Protein AF-A0A3B3C207-F1 (afdb_monomer_lite)

Structure (mmCIF, N/CA/C/O backbone):
data_AF-A0A3B3C207-F1
#
_entry.id   AF-A0A3B3C207-F1
#
loop_
_atom_site.group_PDB
_atom_site.id
_atom_site.type_symbol
_atom_site.label_atom_id
_atom_site.label_alt_id
_atom_site.label_comp_id
_atom_site.label_asym_id
_atom_site.label_entity_id
_atom_site.label_seq_id
_atom_site.pdbx_PDB_ins_code
_atom_site.Cartn_x
_atom_site.Cartn_y
_atom_site.Cartn_z
_atom_site.occupancy
_atom_site.B_iso_or_equiv
_atom_site.auth_seq_id
_atom_site.auth_comp_id
_atom_site.auth_asym_id
_atom_site.auth_atom_id
_atom_site.pdbx_PDB_model_num
ATOM 1 N N . MET A 1 1 ? 12.318 -2.981 -13.453 1.00 82.75 1 MET A N 1
ATOM 2 C CA . MET A 1 1 ? 12.536 -3.720 -12.190 1.00 82.75 1 MET A CA 1
ATOM 3 C C . MET A 1 1 ? 11.158 -4.067 -11.642 1.00 82.75 1 MET A C 1
ATOM 5 O O . MET A 1 1 ? 10.214 -3.403 -12.051 1.00 82.75 1 MET A O 1
ATOM 9 N N . ASN A 1 2 ? 11.013 -5.140 -10.862 1.00 88.81 2 ASN A N 1
ATOM 10 C CA . ASN A 1 2 ? 9.746 -5.442 -10.197 1.00 88.81 2 ASN A CA 1
ATOM 11 C C . ASN A 1 2 ? 9.996 -5.653 -8.707 1.00 88.81 2 ASN A C 1
ATOM 13 O O . ASN A 1 2 ? 10.287 -6.762 -8.263 1.00 88.81 2 ASN A O 1
ATOM 17 N N . GLU A 1 3 ? 9.873 -4.574 -7.950 1.00 92.25 3 GLU A N 1
ATOM 18 C CA . GLU A 1 3 ? 10.102 -4.525 -6.511 1.00 92.25 3 GLU A CA 1
ATOM 19 C C . GLU A 1 3 ? 9.184 -5.492 -5.749 1.00 92.25 3 GLU A C 1
ATOM 21 O O . GLU A 1 3 ? 9.574 -5.997 -4.700 1.00 92.25 3 GLU A O 1
ATOM 26 N N . CYS A 1 4 ? 8.012 -5.830 -6.302 1.00 93.12 4 CYS A N 1
ATOM 27 C CA . CYS A 1 4 ? 7.111 -6.823 -5.718 1.00 93.12 4 CYS A CA 1
ATOM 28 C C . CYS A 1 4 ? 7.654 -8.259 -5.809 1.00 93.12 4 CYS A C 1
ATOM 30 O O . CYS A 1 4 ? 7.315 -9.088 -4.969 1.00 93.12 4 CYS A O 1
ATOM 32 N N . LEU A 1 5 ? 8.461 -8.573 -6.830 1.00 93.44 5 LEU A N 1
ATOM 33 C CA . LEU A 1 5 ? 9.114 -9.882 -6.966 1.00 93.44 5 LEU A CA 1
ATOM 34 C C . LEU A 1 5 ? 10.440 -9.931 -6.204 1.00 93.44 5 LEU A C 1
ATOM 36 O O . LEU A 1 5 ? 10.759 -10.954 -5.604 1.00 93.44 5 LEU A O 1
ATOM 40 N N . GLU A 1 6 ? 11.183 -8.825 -6.208 1.00 93.25 6 GLU A N 1
ATOM 41 C CA . GLU A 1 6 ? 12.460 -8.703 -5.498 1.00 93.25 6 GLU A CA 1
ATOM 42 C C . GLU A 1 6 ? 12.258 -8.673 -3.973 1.00 93.25 6 GLU A C 1
ATOM 44 O O . GLU A 1 6 ? 13.068 -9.215 -3.223 1.00 93.25 6 GLU A O 1
ATOM 49 N N . ASN A 1 7 ? 11.163 -8.061 -3.505 1.00 91.69 7 ASN A N 1
ATOM 50 C CA . ASN A 1 7 ? 10.808 -7.980 -2.094 1.00 91.69 7 ASN A CA 1
ATOM 51 C C . ASN A 1 7 ? 9.307 -8.273 -1.878 1.00 91.69 7 ASN A C 1
ATOM 53 O O . ASN A 1 7 ? 8.498 -7.354 -1.726 1.00 91.69 7 ASN A O 1
ATOM 57 N N . PRO A 1 8 ? 8.908 -9.557 -1.814 1.00 86.88 8 PRO A N 1
ATOM 58 C CA . PRO A 1 8 ? 7.503 -9.955 -1.677 1.00 86.88 8 PRO A CA 1
ATOM 59 C C . PRO A 1 8 ? 6.850 -9.509 -0.357 1.00 86.88 8 PRO A C 1
ATOM 61 O O . PRO A 1 8 ? 5.630 -9.565 -0.230 1.00 86.88 8 PRO A O 1
ATOM 64 N N . GLY A 1 9 ? 7.643 -9.057 0.622 1.00 89.94 9 GLY A N 1
ATOM 65 C CA . GLY A 1 9 ? 7.172 -8.509 1.895 1.00 89.94 9 GLY A CA 1
ATOM 66 C C . GLY A 1 9 ? 7.154 -6.981 1.960 1.00 89.94 9 GLY A C 1
ATOM 67 O O . GLY A 1 9 ? 6.959 -6.442 3.047 1.00 89.94 9 GLY A O 1
ATOM 68 N N . ILE A 1 10 ? 7.382 -6.279 0.842 1.00 93.00 10 ILE A N 1
ATOM 69 C CA . ILE A 1 10 ? 7.499 -4.816 0.836 1.00 93.00 10 ILE A CA 1
ATOM 70 C C . ILE A 1 10 ? 6.224 -4.123 1.320 1.00 93.00 10 ILE A C 1
ATOM 72 O O . ILE A 1 10 ? 6.327 -3.135 2.032 1.00 93.00 10 ILE A O 1
ATOM 76 N N . CYS A 1 11 ? 5.043 -4.669 1.006 1.00 94.75 11 CYS A N 1
ATOM 77 C CA . CYS A 1 11 ? 3.760 -4.167 1.491 1.00 94.75 11 CYS A CA 1
ATOM 78 C C . CYS A 1 11 ? 3.282 -4.970 2.707 1.00 94.75 11 CYS A C 1
ATOM 80 O O . CYS A 1 11 ? 2.844 -6.113 2.558 1.00 94.75 11 CYS A O 1
ATOM 82 N N . GLN A 1 12 ? 3.301 -4.389 3.909 1.00 94.31 12 GLN A N 1
ATOM 83 C CA . GLN A 1 12 ? 2.757 -5.069 5.088 1.00 94.31 12 GLN A CA 1
ATOM 84 C C . GLN A 1 12 ? 1.231 -4.926 5.122 1.00 94.31 12 GLN A C 1
ATOM 86 O O . GLN A 1 12 ? 0.702 -3.814 5.111 1.00 94.31 12 GLN A O 1
ATOM 91 N N . ASN A 1 13 ? 0.518 -6.055 5.200 1.00 93.00 13 ASN A N 1
ATOM 92 C CA . ASN A 1 13 ? -0.954 -6.127 5.189 1.00 93.00 13 ASN A CA 1
ATOM 93 C C . ASN A 1 13 ? -1.617 -5.526 3.929 1.00 93.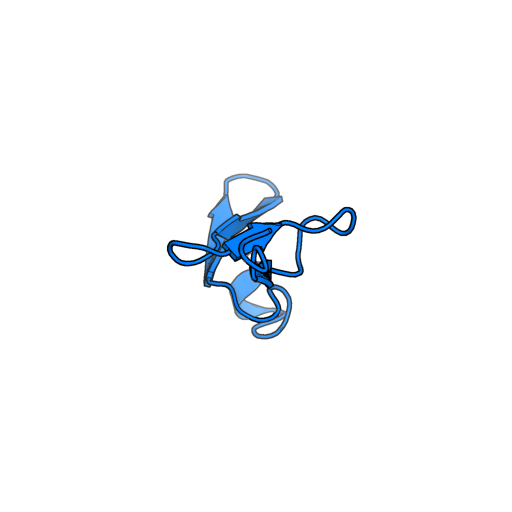00 13 ASN A C 1
ATOM 95 O O . ASN A 1 13 ? -2.779 -5.121 3.971 1.00 93.00 13 ASN A O 1
ATOM 99 N N . GLY A 1 14 ? -0.887 -5.461 2.813 1.00 93.19 14 GLY A N 1
ATOM 100 C CA . GLY A 1 14 ? -1.359 -4.906 1.546 1.00 93.19 14 GLY A CA 1
ATOM 101 C C . GLY A 1 14 ? -0.911 -5.731 0.345 1.00 93.19 14 GLY A C 1
ATOM 102 O O . GLY A 1 14 ? -0.187 -6.716 0.479 1.00 93.19 14 GLY A O 1
ATOM 103 N N . ILE A 1 15 ? -1.347 -5.313 -0.839 1.00 94.06 15 ILE A N 1
ATOM 104 C CA . ILE A 1 15 ? -0.992 -5.931 -2.117 1.00 94.06 15 ILE A CA 1
ATOM 105 C C . ILE A 1 15 ? 0.021 -5.032 -2.822 1.00 94.06 15 ILE A C 1
ATOM 107 O O . ILE A 1 15 ? -0.236 -3.846 -3.025 1.00 94.06 15 ILE A O 1
ATOM 111 N N . CYS A 1 16 ? 1.166 -5.589 -3.212 1.00 95.06 16 CYS A N 1
ATOM 112 C CA . CYS A 1 16 ? 2.149 -4.861 -4.008 1.00 95.06 16 CYS A CA 1
ATOM 113 C C . CYS A 1 16 ? 1.726 -4.808 -5.476 1.00 95.06 16 CYS A C 1
ATOM 115 O O . CYS A 1 16 ? 1.465 -5.842 -6.093 1.00 95.06 16 CYS A O 1
ATOM 117 N N . ILE A 1 17 ? 1.689 -3.600 -6.034 1.00 94.25 17 ILE A N 1
ATOM 118 C CA . ILE A 1 17 ? 1.402 -3.332 -7.439 1.00 94.25 17 ILE A CA 1
ATOM 119 C C . ILE A 1 17 ? 2.633 -2.680 -8.060 1.00 94.25 17 ILE A C 1
ATOM 121 O O . ILE A 1 17 ? 3.009 -1.560 -7.711 1.00 94.25 17 ILE A O 1
ATOM 125 N N . ASN A 1 18 ? 3.254 -3.386 -9.000 1.00 93.62 18 ASN A N 1
ATOM 126 C CA . ASN A 1 18 ? 4.385 -2.862 -9.752 1.00 93.62 18 ASN A CA 1
ATOM 127 C C . ASN A 1 18 ? 3.918 -1.774 -10.732 1.00 93.62 18 ASN A C 1
ATOM 129 O O . ASN A 1 18 ? 2.928 -1.965 -11.441 1.00 93.62 18 ASN A O 1
ATOM 133 N N . THR A 1 19 ? 4.634 -0.655 -10.801 1.00 92.38 19 THR A N 1
ATOM 134 C CA . THR A 1 19 ? 4.351 0.466 -11.712 1.00 92.38 19 THR A CA 1
ATOM 135 C C . THR A 1 19 ? 5.559 0.750 -12.606 1.00 92.38 19 THR A C 1
ATOM 137 O O . THR A 1 19 ? 6.644 0.215 -12.392 1.00 92.38 19 THR A O 1
ATOM 140 N N . ASP A 1 20 ? 5.390 1.559 -13.653 1.00 91.44 20 ASP A N 1
ATOM 141 C CA . ASP A 1 20 ? 6.531 1.951 -14.484 1.00 91.44 20 ASP A CA 1
ATOM 142 C C . ASP A 1 20 ? 7.444 2.903 -13.692 1.00 91.44 20 ASP A C 1
ATOM 144 O O . ASP A 1 20 ? 7.052 4.017 -13.349 1.00 91.44 20 ASP A O 1
ATOM 148 N N . GLY A 1 21 ? 8.638 2.423 -13.337 1.00 88.12 21 GLY A N 1
ATOM 149 C CA . GLY A 1 21 ? 9.646 3.180 -12.588 1.00 88.12 21 GLY A CA 1
ATOM 150 C C . GLY A 1 21 ? 9.525 3.162 -11.056 1.00 88.12 21 GLY A C 1
ATOM 151 O O . GLY A 1 21 ? 10.355 3.799 -10.410 1.00 88.12 21 GLY A O 1
ATOM 152 N N . SER A 1 22 ? 8.538 2.470 -10.471 1.00 91.31 22 SER A N 1
ATOM 153 C CA . SER A 1 22 ? 8.373 2.321 -9.010 1.00 91.31 22 SER A CA 1
ATOM 154 C C . SER A 1 22 ? 7.380 1.196 -8.667 1.00 91.31 22 SER A C 1
ATOM 156 O O . SER A 1 22 ? 6.873 0.502 -9.548 1.00 91.31 22 SER A O 1
ATOM 158 N N . PHE A 1 23 ? 6.960 1.096 -7.408 1.00 93.75 23 PHE A N 1
ATOM 159 C CA . PHE A 1 23 ? 5.834 0.283 -6.951 1.00 93.75 23 PHE A CA 1
ATOM 160 C C . PHE A 1 23 ? 4.864 1.106 -6.090 1.00 93.75 23 PHE A C 1
ATOM 162 O O . PHE A 1 23 ? 5.188 2.192 -5.604 1.00 93.75 23 PHE A O 1
ATOM 169 N N . ARG A 1 24 ? 3.660 0.572 -5.868 1.00 93.44 24 ARG A N 1
ATOM 170 C CA . ARG A 1 24 ? 2.728 1.073 -4.850 1.00 93.44 24 ARG A CA 1
ATOM 171 C C . ARG A 1 24 ? 2.089 -0.076 -4.083 1.00 93.44 24 ARG A C 1
ATOM 173 O O . ARG A 1 24 ? 1.846 -1.140 -4.648 1.00 93.44 24 ARG A O 1
ATOM 180 N N . CYS A 1 25 ? 1.765 0.162 -2.819 1.00 95.44 25 CYS A N 1
ATOM 181 C CA . CYS A 1 25 ? 0.985 -0.769 -2.014 1.00 95.44 25 CYS A CA 1
ATOM 182 C C . CYS A 1 25 ? -0.498 -0.388 -2.063 1.00 95.44 25 CYS A C 1
ATOM 184 O O . CYS A 1 25 ? -0.855 0.762 -1.820 1.00 95.44 25 CYS A O 1
ATOM 186 N N . GLU A 1 26 ? -1.369 -1.345 -2.366 1.00 94.31 26 GLU A N 1
ATOM 187 C CA . GLU A 1 26 ? -2.817 -1.177 -2.263 1.00 94.31 26 GLU A CA 1
ATOM 188 C C . GLU A 1 26 ? -3.347 -1.873 -1.012 1.00 94.31 26 GLU A C 1
ATOM 190 O O . GLU A 1 26 ? -3.101 -3.060 -0.784 1.00 94.31 26 GLU A O 1
ATOM 195 N N . CYS A 1 27 ? -4.074 -1.116 -0.189 1.00 94.50 27 CYS A N 1
ATOM 196 C CA . CYS A 1 27 ? -4.663 -1.627 1.03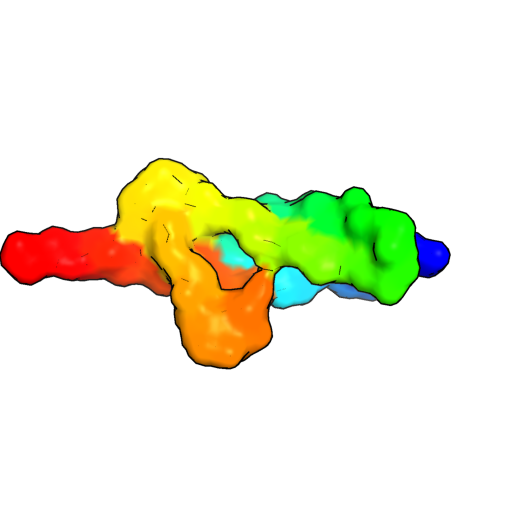9 1.00 94.50 27 CYS A CA 1
ATOM 197 C C . CYS A 1 27 ? -6.076 -2.173 0.802 1.00 94.50 27 CYS A C 1
ATOM 199 O O . CYS A 1 27 ? -6.834 -1.596 0.018 1.00 94.50 27 CYS A O 1
ATOM 201 N N . PRO A 1 28 ? -6.462 -3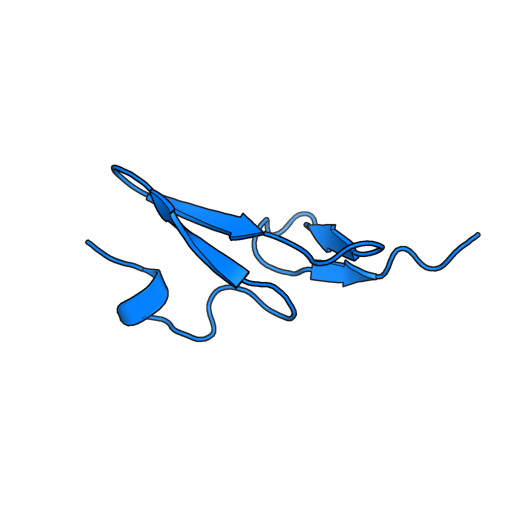.255 1.501 1.00 91.44 28 PRO A N 1
ATOM 202 C CA . PRO A 1 28 ? -7.826 -3.765 1.460 1.00 91.44 28 PRO A CA 1
ATOM 203 C C . PRO A 1 28 ? -8.827 -2.757 2.046 1.00 91.44 28 PRO A C 1
ATOM 205 O O . PRO A 1 28 ? -8.465 -1.823 2.765 1.00 91.44 28 PRO A O 1
ATOM 208 N N . PHE 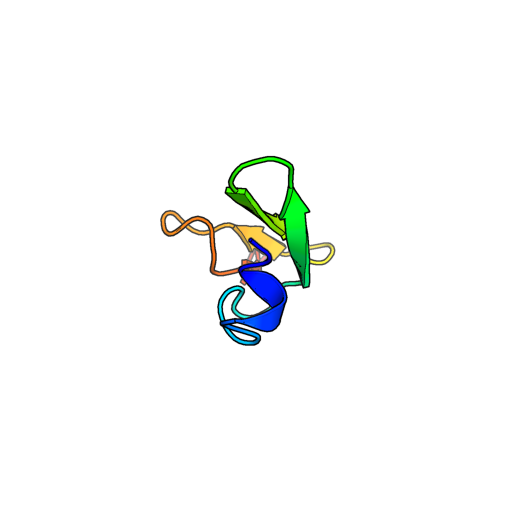A 1 29 ? -10.116 -2.959 1.759 1.00 89.50 29 PHE A N 1
ATOM 209 C CA . PHE A 1 29 ? -11.183 -2.097 2.271 1.00 89.50 29 PHE A CA 1
ATOM 210 C C . PHE A 1 29 ? -11.131 -1.984 3.805 1.00 89.50 29 PHE A C 1
ATOM 212 O O . PHE A 1 29 ? -11.015 -2.988 4.505 1.00 89.50 29 PHE A O 1
ATOM 219 N N . GLY A 1 30 ? -11.212 -0.755 4.322 1.00 88.94 30 GLY A N 1
ATOM 220 C CA . GLY A 1 30 ? -11.089 -0.462 5.757 1.00 88.94 30 GLY A CA 1
ATOM 221 C C . GLY A 1 30 ? -9.651 -0.252 6.254 1.00 88.94 30 GLY A C 1
ATOM 222 O O . GLY A 1 30 ? -9.456 0.122 7.408 1.00 88.94 30 GLY A O 1
ATOM 223 N N . TYR A 1 31 ? -8.642 -0.420 5.397 1.00 91.94 31 TYR A N 1
ATOM 224 C CA . TYR A 1 31 ? -7.237 -0.163 5.713 1.00 91.94 31 TYR A CA 1
ATOM 225 C C . TYR A 1 31 ? -6.722 1.027 4.909 1.00 91.94 31 TYR A C 1
ATOM 227 O O . TYR A 1 31 ? -7.218 1.330 3.826 1.00 91.94 31 TYR A O 1
ATOM 235 N N . ASN A 1 32 ? -5.751 1.748 5.460 1.00 92.00 32 ASN A N 1
ATOM 236 C CA . ASN A 1 32 ? -5.102 2.878 4.800 1.00 92.00 32 ASN A CA 1
ATOM 237 C C . ASN A 1 32 ? -3.589 2.742 4.910 1.00 92.00 32 ASN A C 1
ATOM 239 O O . ASN A 1 32 ? -3.089 2.127 5.849 1.00 92.00 32 ASN A O 1
ATOM 243 N N . LEU A 1 33 ? -2.871 3.328 3.953 1.00 93.06 33 LEU A N 1
ATOM 244 C CA . LEU A 1 33 ? -1.421 3.422 4.044 1.00 93.06 33 LEU A CA 1
ATOM 245 C C . LEU A 1 33 ? -1.034 4.349 5.196 1.00 93.06 33 LEU A C 1
ATOM 247 O O . LEU A 1 33 ? -1.581 5.441 5.349 1.00 93.06 33 LEU A O 1
ATOM 251 N N . ASP A 1 34 ? -0.083 3.888 5.989 1.00 92.00 34 ASP A N 1
ATOM 252 C CA . ASP A 1 34 ? 0.607 4.666 7.005 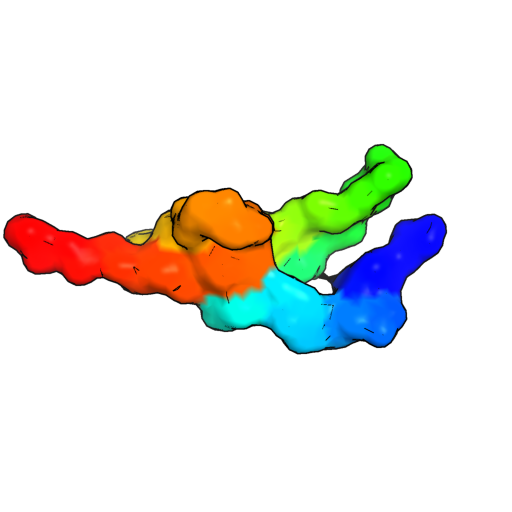1.00 92.00 34 ASP A CA 1
ATOM 253 C C . ASP A 1 34 ? 1.620 5.649 6.370 1.00 92.00 34 ASP A C 1
ATOM 255 O O . ASP A 1 34 ? 1.849 5.627 5.158 1.00 92.00 34 ASP A O 1
ATOM 259 N N . PHE A 1 35 ? 2.267 6.507 7.170 1.00 91.62 35 PHE A N 1
ATOM 260 C CA . PHE A 1 35 ? 3.255 7.494 6.698 1.00 91.62 35 PHE A CA 1
ATOM 261 C C . PHE A 1 35 ? 4.448 6.874 5.952 1.00 91.62 35 PHE A C 1
ATOM 263 O O . PHE A 1 35 ? 5.113 7.548 5.168 1.00 91.62 35 PHE A O 1
ATOM 270 N N . THR A 1 36 ? 4.713 5.589 6.182 1.00 91.19 36 THR A N 1
ATOM 271 C CA . THR A 1 36 ? 5.728 4.808 5.461 1.00 91.19 36 THR A CA 1
ATOM 272 C C . THR A 1 36 ? 5.359 4.505 4.004 1.00 91.19 36 THR A C 1
ATOM 274 O O . THR A 1 36 ? 6.237 4.142 3.226 1.00 91.19 36 THR A O 1
ATOM 277 N N . GLY A 1 37 ? 4.082 4.617 3.616 1.00 90.81 37 GLY A N 1
ATOM 278 C CA . GLY A 1 37 ? 3.605 4.339 2.254 1.00 90.81 37 GLY A CA 1
ATOM 279 C C . GLY A 1 37 ? 3.600 2.858 1.860 1.00 90.81 37 GLY A C 1
ATOM 280 O O . GLY A 1 37 ? 3.238 2.528 0.732 1.00 90.81 37 GLY A O 1
ATOM 281 N N . VAL A 1 38 ? 3.970 1.968 2.784 1.00 93.75 38 VAL A N 1
ATOM 282 C CA . VAL A 1 38 ? 4.068 0.521 2.541 1.00 93.75 38 VAL A CA 1
ATOM 283 C C . VAL A 1 38 ? 3.330 -0.336 3.569 1.00 93.75 38 VAL A C 1
ATOM 285 O O . VAL A 1 38 ? 3.121 -1.527 3.354 1.00 93.75 38 VAL A O 1
ATOM 288 N N . ASN A 1 39 ? 2.885 0.268 4.671 1.00 93.94 39 ASN A N 1
ATOM 289 C CA . ASN A 1 39 ? 2.177 -0.425 5.739 1.00 93.94 39 ASN A CA 1
ATOM 290 C C . ASN A 1 39 ? 0.693 -0.083 5.699 1.00 93.94 39 ASN A C 1
ATOM 292 O O . ASN A 1 39 ? 0.320 1.079 5.844 1.00 93.94 39 ASN A O 1
ATOM 296 N N . CYS A 1 40 ? -0.153 -1.095 5.532 1.00 93.88 40 CYS A N 1
ATOM 297 C CA . CYS A 1 40 ? -1.595 -0.945 5.629 1.00 93.88 40 CYS A CA 1
ATOM 298 C C . CYS A 1 40 ? -2.027 -1.064 7.089 1.00 93.88 40 CYS A C 1
ATOM 300 O O . CYS A 1 40 ? -1.990 -2.144 7.684 1.00 93.88 40 CYS A O 1
ATOM 302 N N . VAL A 1 41 ? -2.456 0.057 7.662 1.00 92.31 41 VAL A N 1
ATOM 303 C CA . VAL A 1 41 ? -3.010 0.131 9.012 1.00 92.31 41 VAL A CA 1
ATOM 304 C C . VAL A 1 41 ? -4.530 0.126 8.933 1.00 92.31 41 VAL A C 1
ATOM 306 O O . VAL A 1 41 ? -5.136 0.830 8.120 1.00 92.31 41 VAL A O 1
ATOM 309 N N . GLY A 1 42 ? -5.161 -0.717 9.751 1.00 87.88 42 GLY A N 1
ATOM 310 C CA . GLY A 1 42 ? -6.614 -0.730 9.862 1.00 87.88 42 GLY A CA 1
ATOM 311 C C . GLY A 1 42 ? -7.074 0.623 10.383 1.00 87.88 42 GLY A C 1
ATOM 312 O O . GLY A 1 42 ? -6.533 1.117 11.374 1.00 87.88 42 GLY A O 1
ATOM 313 N N . LYS A 1 43 ? -8.069 1.229 9.733 1.00 75.38 43 LYS A N 1
ATOM 314 C CA . LYS A 1 43 ? -8.821 2.314 10.360 1.00 75.38 43 LYS A CA 1
ATOM 315 C C . LYS A 1 43 ? -9.557 1.663 11.528 1.00 75.38 43 LYS A C 1
ATOM 317 O O . LYS A 1 43 ? -10.564 0.988 11.321 1.00 75.38 43 LYS A O 1
ATOM 322 N N . ALA A 1 44 ? -9.017 1.785 12.739 1.00 65.06 44 ALA A N 1
ATOM 323 C CA . ALA A 1 44 ? -9.829 1.585 13.925 1.00 65.06 44 ALA A CA 1
ATOM 324 C C . ALA A 1 44 ? -10.988 2.573 13.777 1.00 65.06 44 ALA A C 1
ATOM 326 O O . ALA A 1 44 ? -10.752 3.772 13.645 1.00 65.06 44 ALA A O 1
ATOM 327 N N . PHE A 1 45 ? -12.204 2.048 13.640 1.00 61.59 45 PHE A N 1
ATOM 328 C CA . PHE A 1 45 ? -13.408 2.856 13.711 1.00 61.59 45 PHE A CA 1
ATOM 329 C C . PHE A 1 45 ? -13.336 3.612 15.044 1.00 61.59 45 PHE A C 1
ATOM 331 O O . PHE A 1 45 ? -13.413 2.980 16.097 1.00 61.59 45 PHE A O 1
ATOM 338 N N . GLU A 1 46 ? -13.078 4.919 14.989 1.00 54.38 46 GLU A N 1
ATOM 339 C CA . GLU A 1 46 ? -13.501 5.833 16.053 1.00 54.38 46 GLU A CA 1
ATOM 340 C C . GLU A 1 46 ? -15.020 5.731 16.234 1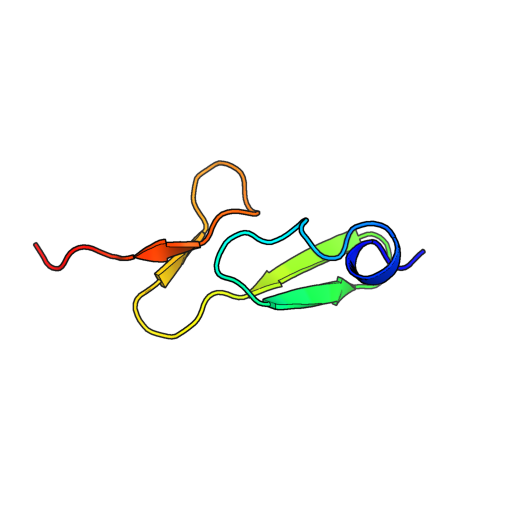.00 54.38 46 GLU A C 1
ATOM 342 O O . GLU A 1 46 ? -15.733 5.584 15.208 1.00 54.38 46 GLU A O 1
#

InterPro domains:
  IPR000152 EGF-type aspartate/asparagine hydroxylation site [PS00010] (16-27)
  IPR000742 EGF-like domain [PS01186] (25-40)
  IPR000742 EGF-like domain [PS50026] (1-41)
  IPR000742 EGF-like domain [SM00181] (3-41)
  IPR001881 EGF-like calcium-binding domain [SM00179] (1-41)
  IPR049883 NOTCH1, EGF-like calcium-binding domain [PF07645] (1-40)

Radius of gyration: 11.1 Å; chains: 1; bounding box: 26×17×30 Å

pLDDT: mean 89.62, std 8.52, range [54.38, 95.44]

Foldseek 3Di:
DFCCVVPVPQAAQFDWAGDVPGIATHHDPQWDDDPVRRYTDGPPDD

Secondary structure (DSSP, 8-state):
--HHHH-TTSSBTSEEEEETTEEEEEPPTTEEE-TTSSBEEE----

Organism: Oryzias melastigma (NCBI:txid30732)

Sequence (46 aa):
MNECLENPGICQNGICINTDGSFRCECPFGYNLDFTGVNCVGKAFE